Protein AF-A0A9W8XSH3-F1 (afdb_monomer)

Structure (mmCIF, N/CA/C/O backbone):
data_AF-A0A9W8XSH3-F1
#
_entry.id   AF-A0A9W8XSH3-F1
#
loop_
_atom_site.group_PDB
_atom_site.id
_atom_site.type_symbol
_atom_site.label_atom_id
_atom_site.label_alt_id
_atom_site.label_comp_id
_atom_site.label_asym_id
_atom_site.label_entity_id
_atom_site.label_seq_id
_atom_site.pdbx_PDB_ins_code
_atom_site.Cartn_x
_atom_site.Cartn_y
_atom_site.Cartn_z
_atom_site.occupancy
_atom_site.B_iso_or_equiv
_atom_site.auth_seq_id
_atom_site.auth_comp_id
_atom_site.auth_asym_id
_atom_site.auth_atom_id
_atom_site.pdbx_PDB_model_num
ATOM 1 N N . MET A 1 1 ? -17.140 -21.577 41.587 1.00 34.44 1 MET A N 1
ATOM 2 C CA . MET A 1 1 ? -16.778 -22.378 40.404 1.00 34.44 1 MET A CA 1
ATOM 3 C C . MET A 1 1 ? -17.211 -21.553 39.200 1.00 34.44 1 MET A C 1
ATOM 5 O O . MET A 1 1 ? -18.403 -21.419 38.978 1.00 34.44 1 MET A O 1
ATOM 9 N N . THR A 1 2 ? -16.228 -20.849 38.628 1.00 36.53 2 THR A N 1
ATOM 10 C CA . THR A 1 2 ? -16.178 -20.145 37.326 1.00 36.53 2 THR A CA 1
ATOM 11 C C . THR A 1 2 ? -17.419 -19.393 36.828 1.00 36.53 2 THR A C 1
ATOM 13 O O . THR A 1 2 ? -18.213 -19.912 36.050 1.00 36.53 2 THR A O 1
ATOM 16 N N . ASP A 1 3 ? -17.513 -18.141 37.284 1.00 41.53 3 ASP A N 1
ATOM 17 C CA . ASP A 1 3 ? -17.580 -16.911 36.474 1.00 41.53 3 ASP A CA 1
ATOM 18 C C . ASP A 1 3 ? -17.647 -17.122 34.946 1.00 41.53 3 ASP A C 1
ATOM 20 O O . ASP A 1 3 ? -16.637 -17.428 34.310 1.00 41.53 3 ASP A O 1
ATOM 24 N N . LEU A 1 4 ? -18.841 -16.994 34.357 1.00 52.19 4 LEU A N 1
ATOM 25 C CA . LEU A 1 4 ? -19.016 -17.054 32.903 1.00 52.19 4 LEU A CA 1
ATOM 26 C C . LEU A 1 4 ? -20.281 -16.325 32.426 1.00 52.19 4 LEU A C 1
ATOM 28 O O . LEU A 1 4 ? -21.153 -16.934 31.820 1.00 52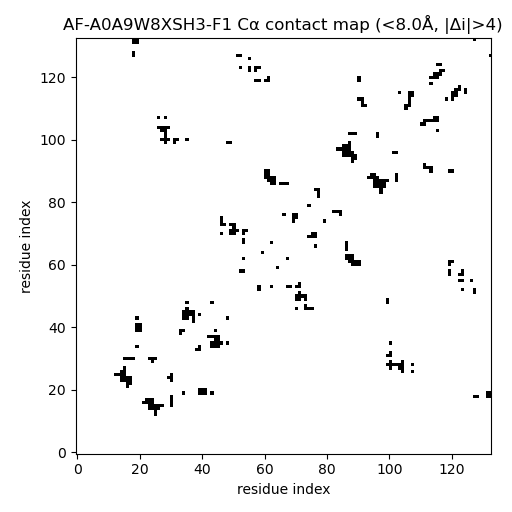.19 4 LEU A O 1
ATOM 32 N N . ALA A 1 5 ? -20.401 -15.028 32.703 1.00 45.62 5 ALA A N 1
ATOM 33 C CA . ALA A 1 5 ? -21.230 -14.118 31.904 1.00 45.62 5 ALA A CA 1
ATOM 34 C C . ALA A 1 5 ? -21.091 -12.694 32.436 1.00 45.62 5 ALA A C 1
ATOM 36 O O . ALA A 1 5 ? -21.883 -12.279 33.268 1.00 45.62 5 ALA A O 1
ATOM 37 N N . GLN A 1 6 ? -20.083 -11.968 31.957 1.00 44.97 6 GLN A N 1
ATOM 38 C CA . GLN A 1 6 ? -20.151 -10.537 31.627 1.00 44.97 6 GLN A CA 1
ATOM 39 C C . GLN A 1 6 ? -18.733 -10.036 31.339 1.00 44.97 6 GLN A C 1
ATOM 41 O O . GLN A 1 6 ? -18.161 -9.244 32.080 1.00 44.97 6 GLN A O 1
ATOM 46 N N . HIS A 1 7 ? -18.173 -10.452 30.201 1.00 43.91 7 HIS A N 1
ATOM 47 C CA . HIS A 1 7 ? -17.185 -9.602 29.542 1.00 43.91 7 HIS A CA 1
ATOM 48 C C . HIS A 1 7 ? -17.944 -8.493 28.810 1.00 43.91 7 HIS A C 1
ATOM 50 O O . HIS A 1 7 ? -18.213 -8.551 27.613 1.00 43.91 7 HIS A O 1
ATOM 56 N N . GLY A 1 8 ? -18.342 -7.486 29.585 1.00 41.12 8 GLY A N 1
ATOM 57 C CA . GLY A 1 8 ? -18.609 -6.162 29.061 1.00 41.12 8 GLY A CA 1
ATOM 58 C C . GLY A 1 8 ? -17.286 -5.556 28.610 1.00 41.12 8 GLY A C 1
ATOM 59 O O . GLY A 1 8 ? -16.582 -4.945 29.404 1.00 41.12 8 GLY A O 1
ATOM 60 N N . LEU A 1 9 ? -16.958 -5.717 27.333 1.00 38.12 9 LEU A N 1
ATOM 61 C CA . LEU A 1 9 ? -16.022 -4.839 26.644 1.00 38.12 9 LEU A CA 1
ATOM 62 C C . LEU A 1 9 ? -16.812 -4.151 25.539 1.00 38.12 9 LEU A C 1
ATOM 64 O O . LEU A 1 9 ? -16.939 -4.631 24.421 1.00 38.12 9 LEU A O 1
ATOM 68 N N . THR A 1 10 ? -17.435 -3.045 25.941 1.00 37.19 10 THR A N 1
ATOM 69 C CA . THR A 1 10 ? -17.713 -1.863 25.122 1.00 37.19 10 THR A CA 1
ATOM 70 C C . THR A 1 10 ? -17.158 -1.944 23.697 1.00 37.19 10 THR A C 1
ATOM 72 O O . THR A 1 10 ? -15.950 -1.829 23.505 1.00 37.19 10 THR A O 1
ATOM 75 N N . HIS A 1 11 ? -18.049 -2.011 22.703 1.00 41.31 11 HIS A N 1
ATOM 76 C CA . HIS A 1 11 ? -17.795 -1.595 21.319 1.00 41.31 11 HIS A CA 1
ATOM 77 C C . HIS A 1 11 ? -17.457 -0.087 21.261 1.00 41.31 11 HIS A C 1
ATOM 79 O O . HIS A 1 11 ? -18.174 0.713 20.664 1.00 41.31 11 HIS A O 1
ATOM 85 N N . ARG A 1 12 ? -16.358 0.342 21.888 1.00 44.38 12 ARG A N 1
ATOM 86 C CA . ARG A 1 12 ? -15.630 1.526 21.434 1.00 44.38 12 ARG A CA 1
ATOM 87 C C . ARG A 1 12 ? -14.753 1.013 20.306 1.00 44.38 12 ARG A C 1
ATOM 89 O O . ARG A 1 12 ? -13.663 0.525 20.574 1.00 44.38 12 ARG A O 1
ATOM 96 N N . ALA A 1 13 ? -15.278 0.998 19.080 1.00 51.78 13 ALA A N 1
ATOM 97 C CA . ALA A 1 13 ? -14.457 0.683 17.916 1.00 51.78 13 ALA A CA 1
ATOM 98 C C . ALA A 1 13 ? -13.218 1.582 17.992 1.00 51.78 13 ALA A C 1
ATOM 100 O O . ALA A 1 13 ? -13.378 2.802 17.999 1.00 51.78 13 ALA A O 1
ATOM 101 N N . ALA A 1 14 ? -12.035 0.987 18.169 1.00 57.31 14 ALA A N 1
ATOM 102 C CA . ALA A 1 14 ? -10.787 1.732 18.164 1.00 57.31 14 ALA A CA 1
ATOM 103 C C . ALA A 1 14 ? -10.738 2.470 16.827 1.00 57.31 14 ALA A C 1
ATOM 105 O O . ALA A 1 14 ? -10.767 1.842 15.768 1.00 57.31 14 ALA A O 1
ATOM 106 N N . GLU A 1 15 ? -10.814 3.793 16.877 1.00 81.50 15 GLU A N 1
ATOM 107 C CA . GLU A 1 15 ? -10.720 4.593 15.670 1.00 81.50 15 GLU A CA 1
ATOM 108 C C . GLU A 1 15 ? -9.248 4.634 15.266 1.00 81.50 15 GLU A C 1
ATOM 110 O O . GLU A 1 15 ? -8.370 4.820 16.107 1.00 81.50 15 GLU A O 1
ATOM 115 N N . ILE A 1 16 ? -8.979 4.361 13.992 1.00 90.00 16 ILE A N 1
ATOM 116 C CA . ILE A 1 16 ? -7.629 4.411 13.439 1.00 90.00 16 ILE A CA 1
ATOM 117 C C . ILE A 1 16 ? -7.358 5.870 13.098 1.00 90.00 16 ILE A C 1
ATOM 119 O O . ILE A 1 16 ? -7.986 6.411 12.184 1.00 90.00 16 ILE A O 1
ATOM 123 N N . GLU A 1 17 ? -6.457 6.503 13.841 1.00 93.75 17 GLU A N 1
ATOM 124 C CA . GLU A 1 17 ? -5.998 7.856 13.538 1.00 93.75 17 GLU A CA 1
ATOM 125 C C . GLU A 1 17 ? -5.176 7.858 12.240 1.00 93.75 17 GLU A C 1
ATOM 127 O O . GLU A 1 17 ? -4.496 6.884 11.898 1.00 93.75 17 GLU A O 1
ATOM 132 N N . CYS A 1 18 ? -5.293 8.936 11.472 1.00 95.81 18 CYS A N 1
ATOM 133 C CA . CYS A 1 18 ? -4.519 9.137 10.263 1.00 95.81 18 CYS A CA 1
ATOM 134 C C . CYS A 1 18 ? -3.029 9.214 10.581 1.00 95.81 18 CYS A C 1
ATOM 136 O O . CYS A 1 18 ? -2.620 9.829 11.556 1.00 95.81 18 CYS A O 1
ATOM 138 N N . LEU A 1 19 ? -2.210 8.676 9.684 1.00 94.50 19 LEU A N 1
ATOM 139 C CA . LEU A 1 19 ? -0.761 8.768 9.804 1.00 94.50 19 LEU A CA 1
ATOM 140 C C . LEU A 1 19 ? -0.220 10.196 9.636 1.00 94.50 19 LEU A C 1
ATOM 142 O O . LEU A 1 19 ? 0.881 10.471 10.079 1.00 94.50 19 LEU A O 1
ATOM 146 N N . GLY A 1 20 ? -0.954 11.091 8.971 1.00 92.31 20 GLY A N 1
ATOM 147 C CA . GLY A 1 20 ? -0.499 12.460 8.702 1.00 92.31 20 GLY A CA 1
ATOM 148 C C . GLY A 1 20 ? -1.295 13.559 9.409 1.00 92.31 20 GLY A C 1
ATOM 149 O O . GLY A 1 20 ? -0.872 14.710 9.429 1.00 92.31 20 GLY A O 1
ATOM 150 N N . CYS A 1 21 ? -2.464 13.246 9.966 1.00 94.00 21 CYS A N 1
ATOM 151 C CA . CYS A 1 21 ? -3.356 14.242 10.563 1.00 94.00 21 CYS A CA 1
ATOM 152 C C . CYS A 1 21 ? -4.164 13.650 11.723 1.00 94.00 21 CYS A C 1
ATOM 154 O O . CYS A 1 21 ? -4.060 12.472 12.029 1.00 94.00 21 CYS A O 1
ATOM 156 N N . TYR A 1 22 ? -5.042 14.439 12.341 1.00 92.00 22 TYR A N 1
ATOM 157 C CA . TYR A 1 22 ? -5.825 13.995 13.506 1.00 92.00 22 TYR A CA 1
ATOM 158 C C . TYR A 1 22 ? -7.193 13.381 13.150 1.00 92.00 22 TYR A C 1
ATOM 160 O O . TYR A 1 22 ? -8.092 13.286 13.991 1.00 92.00 22 TYR A O 1
ATOM 168 N N . ARG A 1 23 ? -7.420 13.019 11.878 1.00 91.88 23 ARG A N 1
ATOM 169 C CA . ARG A 1 23 ? -8.688 12.405 11.444 1.00 91.88 23 ARG A CA 1
ATOM 170 C C . ARG A 1 23 ? -8.734 10.930 11.815 1.00 91.88 23 ARG A C 1
ATOM 172 O O . ARG A 1 23 ? -7.744 10.225 11.707 1.00 91.88 23 ARG A O 1
ATOM 179 N N . ASN A 1 24 ? -9.927 10.466 12.164 1.00 93.94 24 ASN A N 1
ATOM 180 C CA . ASN A 1 24 ? -10.183 9.113 12.636 1.00 93.94 24 ASN A CA 1
ATOM 181 C C . ASN A 1 24 ? -10.979 8.301 11.604 1.00 93.94 24 ASN A C 1
ATOM 183 O O . ASN A 1 24 ? -11.926 8.806 10.995 1.00 93.94 24 ASN A O 1
ATOM 187 N N . PHE A 1 25 ? -10.611 7.033 11.424 1.00 92.69 25 PHE A N 1
ATOM 188 C CA . PHE A 1 25 ? -11.175 6.126 10.423 1.00 92.69 25 PHE A CA 1
ATOM 189 C C . PHE A 1 25 ? -11.640 4.809 11.049 1.00 92.69 25 PHE A C 1
ATOM 191 O O . PHE A 1 25 ? -11.178 4.395 12.111 1.00 92.69 25 PHE A O 1
ATOM 198 N N . LYS A 1 26 ? -12.578 4.130 10.376 1.00 91.62 26 LYS A N 1
ATOM 199 C CA . LYS A 1 26 ? -13.109 2.830 10.828 1.00 91.62 26 LYS A CA 1
ATOM 200 C C . LYS A 1 26 ? -12.255 1.635 10.408 1.00 91.62 26 LYS A C 1
ATOM 202 O O . LYS A 1 26 ? -12.347 0.594 11.044 1.00 91.62 26 LYS A O 1
ATOM 207 N N . THR A 1 27 ? -11.464 1.774 9.346 1.00 92.50 27 THR A N 1
ATOM 208 C CA . THR A 1 27 ? -10.585 0.721 8.820 1.00 92.50 27 THR A CA 1
ATOM 209 C C . THR A 1 27 ? -9.250 1.313 8.393 1.00 92.50 27 THR A C 1
ATOM 211 O O . THR A 1 27 ? -9.177 2.493 8.029 1.00 92.50 27 THR A O 1
ATOM 214 N N . TYR A 1 28 ? -8.197 0.492 8.407 1.00 94.25 28 TYR A N 1
ATOM 215 C CA . TYR A 1 28 ? -6.860 0.937 8.016 1.00 94.25 28 TYR A CA 1
ATOM 216 C C . TYR A 1 28 ? -6.827 1.255 6.520 1.00 94.25 28 TYR A C 1
ATOM 218 O O . TYR A 1 28 ? -6.350 2.312 6.115 1.00 94.25 28 TYR A O 1
ATOM 226 N N . GLY A 1 29 ? -7.462 0.414 5.696 1.00 95.31 29 GLY A N 1
ATOM 227 C CA . GLY A 1 29 ? -7.626 0.688 4.268 1.00 95.31 29 GLY A CA 1
ATOM 228 C C . GLY A 1 29 ? -8.373 1.997 3.972 1.00 95.31 29 GLY A C 1
ATOM 229 O O . GLY A 1 29 ? -8.036 2.677 3.005 1.00 95.31 29 GLY A O 1
ATOM 230 N N . GLY A 1 30 ? -9.341 2.389 4.809 1.00 95.69 30 GLY A N 1
ATOM 231 C CA . GLY A 1 30 ? -10.044 3.670 4.689 1.00 95.69 30 GLY A CA 1
ATOM 232 C C . GLY A 1 30 ? -9.153 4.878 4.989 1.00 95.69 30 GLY A C 1
ATOM 233 O O . GLY A 1 30 ? -9.218 5.878 4.275 1.00 95.69 30 GLY A O 1
ATOM 234 N N . MET A 1 31 ? -8.282 4.764 5.994 1.00 96.31 31 MET A N 1
ATOM 235 C CA . MET A 1 31 ? -7.257 5.770 6.290 1.00 96.31 31 MET A CA 1
ATOM 236 C C . MET A 1 31 ? -6.254 5.900 5.132 1.00 96.31 31 MET A C 1
ATOM 238 O O . MET A 1 31 ? -5.955 7.008 4.695 1.00 96.31 31 MET A O 1
ATOM 242 N N . ILE A 1 32 ? -5.814 4.781 4.551 1.00 97.62 32 ILE A N 1
ATOM 243 C CA . ILE A 1 32 ? -4.895 4.805 3.406 1.00 97.62 32 ILE A CA 1
ATOM 244 C C . ILE A 1 32 ? -5.545 5.437 2.164 1.00 97.62 32 ILE A C 1
ATOM 246 O O . ILE A 1 32 ? -4.872 6.190 1.469 1.00 97.62 32 ILE A O 1
ATOM 250 N N . ILE A 1 33 ? -6.848 5.230 1.903 1.00 97.62 33 ILE A N 1
ATOM 251 C CA . ILE A 1 33 ? -7.555 5.941 0.811 1.00 97.62 33 ILE A CA 1
ATOM 252 C C . ILE A 1 33 ? -7.441 7.460 0.979 1.00 97.62 33 ILE A C 1
ATOM 254 O O . ILE A 1 33 ? -7.250 8.170 -0.007 1.00 97.62 33 ILE A O 1
ATOM 258 N N . HIS A 1 34 ? -7.593 7.956 2.209 1.00 96.81 34 HIS A N 1
ATOM 259 C CA . HIS A 1 34 ? -7.533 9.387 2.496 1.00 96.81 34 HIS A CA 1
ATOM 260 C C . HIS A 1 34 ? -6.166 9.996 2.157 1.00 96.81 34 HIS A C 1
ATOM 262 O O . HIS A 1 34 ? -6.115 11.095 1.598 1.00 96.81 34 HIS A O 1
ATOM 268 N N . LEU A 1 35 ? -5.087 9.271 2.455 1.00 97.44 35 LEU A N 1
ATOM 269 C CA . LEU A 1 35 ? -3.728 9.647 2.072 1.00 97.44 35 LEU A CA 1
ATOM 270 C C . LEU A 1 35 ? -3.539 9.535 0.550 1.00 97.44 35 LEU A C 1
ATOM 272 O O . LEU A 1 35 ? -3.199 10.510 -0.106 1.00 97.44 35 LEU A O 1
ATOM 276 N N . GLU A 1 36 ? -3.879 8.393 -0.057 1.00 97.25 36 GLU A N 1
ATOM 277 C CA . GLU A 1 36 ? -3.717 8.164 -1.503 1.00 97.25 36 GLU A CA 1
ATOM 278 C C . GLU A 1 36 ? -4.475 9.170 -2.384 1.00 97.25 36 GLU A C 1
ATOM 280 O O . GLU A 1 36 ? -4.101 9.381 -3.540 1.00 97.25 36 GLU A O 1
ATOM 285 N N . SER A 1 37 ? -5.564 9.766 -1.887 1.00 95.25 37 SER A N 1
ATOM 286 C CA . SER A 1 37 ? -6.313 10.780 -2.632 1.00 95.25 37 SER A CA 1
ATOM 287 C C . SER A 1 37 ? -5.669 12.169 -2.610 1.00 95.25 37 SER A C 1
ATOM 289 O O . SER A 1 37 ? -6.194 13.059 -3.275 1.00 95.25 37 SER A O 1
ATOM 291 N N . GLY A 1 38 ? -4.608 12.384 -1.821 1.00 92.38 38 GLY A N 1
ATOM 292 C CA . GLY A 1 38 ? -4.013 13.706 -1.593 1.00 92.38 38 GLY A CA 1
ATOM 293 C C . GLY A 1 38 ? -4.957 14.666 -0.861 1.00 92.38 38 GLY A C 1
ATOM 294 O O . GLY A 1 38 ? -4.866 15.877 -1.017 1.00 92.38 38 GLY A O 1
ATOM 295 N N . ALA A 1 39 ? -5.928 14.131 -0.109 1.00 90.19 39 ALA A N 1
ATOM 296 C CA . ALA A 1 39 ? -6.901 14.939 0.635 1.00 90.19 39 ALA A CA 1
ATOM 297 C C . ALA A 1 39 ? -6.440 15.233 2.071 1.00 90.19 39 ALA A C 1
ATOM 29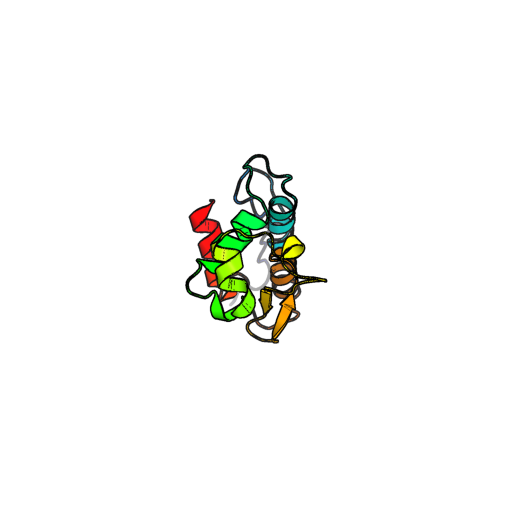9 O O . ALA A 1 39 ? -7.165 15.883 2.831 1.00 90.19 39 ALA A O 1
ATOM 300 N N . CYS A 1 40 ? -5.292 14.683 2.467 1.00 94.81 40 CYS A N 1
ATOM 301 C CA . CYS A 1 40 ? -4.685 14.924 3.762 1.00 94.81 40 CYS A CA 1
ATOM 302 C C . CYS A 1 40 ? -3.986 16.282 3.778 1.00 94.81 40 CYS A C 1
ATOM 304 O O . CYS A 1 40 ? -3.366 16.679 2.801 1.00 94.81 40 CYS A O 1
ATOM 306 N N . GLU A 1 41 ? -4.067 16.977 4.908 1.00 94.25 41 GLU A N 1
ATOM 307 C CA . GLU A 1 41 ? -3.363 18.247 5.124 1.00 94.25 41 GLU A CA 1
ATOM 308 C C . GLU A 1 41 ? -1.857 18.072 5.364 1.00 94.25 41 GLU A C 1
ATOM 310 O O . GLU A 1 41 ? -1.130 19.054 5.440 1.00 94.25 41 GLU A O 1
ATOM 315 N N . SER A 1 42 ? -1.393 16.827 5.490 1.00 92.50 42 SER A N 1
ATOM 316 C CA . SER A 1 42 ? 0.013 16.481 5.692 1.00 92.50 42 SER A CA 1
ATOM 317 C C . SER A 1 42 ? 0.818 16.383 4.398 1.00 92.50 42 SER A C 1
ATOM 319 O O . SER A 1 42 ? 1.967 15.955 4.448 1.00 92.50 42 SER A O 1
ATOM 321 N N . ASP A 1 43 ? 0.186 16.660 3.254 1.00 93.50 43 ASP A N 1
ATOM 322 C CA . ASP A 1 43 ? 0.729 16.505 1.899 1.00 93.50 43 ASP A CA 1
ATOM 323 C C . ASP A 1 43 ? 1.168 15.076 1.519 1.00 93.50 43 ASP A C 1
ATOM 325 O O . ASP A 1 43 ? 1.679 14.873 0.424 1.00 93.50 43 ASP A O 1
ATOM 329 N N . ILE A 1 44 ? 0.915 14.076 2.375 1.00 95.88 44 ILE A N 1
ATOM 330 C CA . ILE A 1 44 ? 1.188 12.667 2.062 1.00 95.88 44 ILE A CA 1
ATOM 331 C C . ILE A 1 44 ? 0.226 12.220 0.965 1.00 95.88 44 ILE A C 1
ATOM 333 O O . ILE A 1 44 ? -0.997 12.282 1.146 1.00 95.88 44 ILE A O 1
ATOM 337 N N . ASP A 1 45 ? 0.781 11.701 -0.126 1.00 96.06 45 ASP A N 1
ATOM 338 C CA . ASP A 1 45 ? 0.015 11.171 -1.246 1.00 96.06 45 ASP A CA 1
ATOM 339 C C . ASP A 1 45 ? 0.344 9.700 -1.576 1.00 96.06 45 ASP A C 1
ATOM 341 O O . ASP A 1 45 ? 1.003 8.970 -0.829 1.00 96.06 45 ASP A O 1
ATOM 345 N N . TYR A 1 46 ? -0.182 9.210 -2.701 1.00 96.69 46 TYR A N 1
ATOM 346 C CA . TYR A 1 46 ? 0.050 7.834 -3.135 1.00 96.69 46 TYR A CA 1
ATOM 347 C C . TYR A 1 46 ? 1.495 7.572 -3.594 1.00 96.69 46 TYR A C 1
ATOM 349 O O . TYR A 1 46 ? 1.928 6.425 -3.532 1.00 96.69 46 TYR A O 1
ATOM 357 N N . LEU A 1 47 ? 2.244 8.577 -4.060 1.00 97.56 47 LEU A N 1
ATOM 358 C CA . LEU A 1 47 ? 3.653 8.417 -4.427 1.00 97.56 47 LEU A CA 1
ATOM 359 C C . LEU A 1 47 ? 4.503 8.218 -3.171 1.00 97.56 47 LEU A C 1
ATOM 361 O O . LEU A 1 47 ? 5.329 7.304 -3.144 1.00 97.56 47 LEU A O 1
ATOM 365 N N . ASP A 1 48 ? 4.237 8.990 -2.114 1.00 97.56 48 ASP A N 1
ATOM 366 C CA . ASP A 1 48 ? 4.916 8.838 -0.822 1.00 97.56 48 ASP A CA 1
ATOM 367 C C . ASP A 1 48 ? 4.682 7.450 -0.216 1.00 97.56 48 ASP A C 1
ATOM 369 O O . ASP A 1 48 ? 5.615 6.788 0.255 1.00 97.56 48 ASP A O 1
ATOM 373 N N . LEU A 1 49 ? 3.433 6.979 -0.261 1.00 97.81 49 LEU A N 1
ATOM 374 C CA . LEU A 1 49 ? 3.064 5.654 0.232 1.00 97.81 49 LEU A CA 1
ATOM 375 C C . LEU A 1 49 ? 3.662 4.529 -0.616 1.00 97.81 49 LEU A C 1
ATOM 377 O O . LEU A 1 49 ? 4.135 3.536 -0.060 1.00 97.81 49 LEU A O 1
ATOM 381 N N . ASN A 1 50 ? 3.675 4.678 -1.944 1.00 97.88 50 ASN A N 1
ATOM 382 C CA . ASN A 1 50 ? 4.295 3.714 -2.849 1.00 97.88 50 ASN A CA 1
ATOM 383 C C . ASN A 1 50 ? 5.795 3.580 -2.564 1.00 97.88 50 ASN A C 1
ATOM 385 O O . ASN A 1 50 ? 6.288 2.465 -2.382 1.00 97.88 50 ASN A O 1
ATOM 389 N N . SER A 1 51 ? 6.500 4.708 -2.476 1.00 98.19 51 SER A N 1
ATOM 390 C CA . SER A 1 51 ? 7.934 4.736 -2.186 1.00 98.19 51 SER A CA 1
ATOM 391 C C . SER A 1 51 ? 8.233 4.127 -0.815 1.00 98.19 51 SER A C 1
ATOM 393 O O . SER A 1 51 ? 9.028 3.193 -0.705 1.00 98.19 51 SER A O 1
ATOM 395 N N . SER A 1 52 ? 7.477 4.519 0.215 1.00 98.00 52 SER A N 1
ATOM 396 C CA . SER A 1 52 ? 7.608 3.960 1.567 1.00 98.00 52 SER A CA 1
ATOM 397 C C . SER A 1 52 ? 7.349 2.451 1.613 1.00 98.00 52 SER A C 1
ATOM 399 O O . SER A 1 52 ? 8.077 1.705 2.268 1.00 98.00 52 SER A O 1
ATOM 401 N N . ALA A 1 53 ? 6.340 1.956 0.894 1.00 97.88 53 ALA A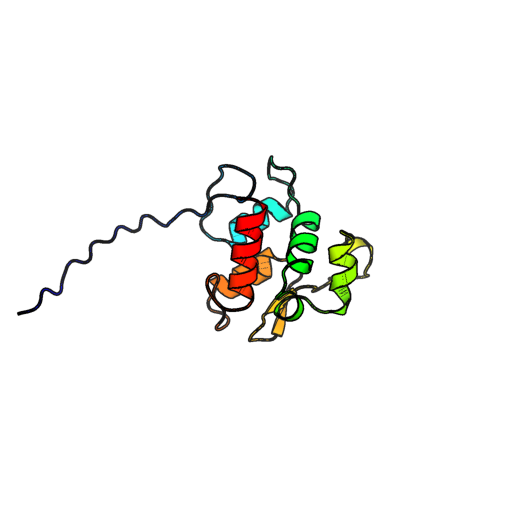 N 1
ATOM 402 C CA . ALA A 1 53 ? 6.078 0.523 0.810 1.00 97.88 53 ALA A CA 1
ATOM 403 C C . ALA A 1 53 ? 7.241 -0.235 0.138 1.00 97.88 53 ALA A C 1
ATOM 405 O O . ALA A 1 53 ? 7.567 -1.345 0.561 1.00 97.88 53 ALA A O 1
ATOM 406 N N . ALA A 1 54 ? 7.890 0.363 -0.865 1.00 98.06 54 ALA A N 1
ATOM 407 C CA . ALA A 1 54 ? 9.040 -0.219 -1.556 1.00 98.06 54 ALA A CA 1
ATOM 408 C C . ALA A 1 54 ? 10.354 -0.150 -0.742 1.00 98.06 54 ALA A C 1
ATOM 410 O O . ALA A 1 54 ? 11.247 -0.982 -0.941 1.00 98.06 54 ALA A O 1
ATOM 411 N N . GLU A 1 55 ? 10.464 0.795 0.201 1.00 98.12 55 GLU A N 1
ATOM 412 C CA . GLU A 1 55 ? 11.550 0.872 1.192 1.00 98.12 55 GLU A CA 1
ATOM 413 C C . GLU A 1 55 ? 11.444 -0.208 2.283 1.00 98.12 55 GLU A C 1
ATOM 415 O O . GLU A 1 55 ? 12.459 -0.647 2.830 1.00 98.12 55 GLU A O 1
ATOM 420 N N . CYS A 1 56 ? 10.227 -0.653 2.613 1.00 97.69 56 CYS A N 1
ATOM 421 C CA . CYS A 1 56 ? 9.996 -1.647 3.659 1.00 97.69 56 CYS A CA 1
ATOM 422 C C . CYS A 1 56 ? 10.768 -2.946 3.374 1.00 97.69 56 CYS A C 1
ATOM 424 O O . CYS A 1 56 ? 10.664 -3.517 2.293 1.00 97.69 56 CYS A O 1
ATOM 426 N N . TYR A 1 57 ? 11.487 -3.494 4.358 1.00 95.56 57 TYR A N 1
ATOM 427 C CA . TYR A 1 57 ? 12.334 -4.682 4.155 1.00 95.56 57 TYR A CA 1
ATOM 428 C C . TYR A 1 57 ? 11.583 -5.920 3.629 1.00 95.56 57 TYR A C 1
ATOM 430 O O . TYR A 1 57 ? 12.188 -6.783 2.998 1.00 95.56 57 TYR A O 1
ATOM 438 N N . SER A 1 58 ? 10.276 -6.021 3.898 1.00 96.00 58 SER A N 1
ATOM 439 C CA . SER A 1 58 ? 9.421 -7.125 3.442 1.00 96.00 58 SER A CA 1
ATOM 440 C C . SER A 1 58 ? 8.781 -6.877 2.068 1.00 96.00 58 SER A C 1
ATOM 442 O O . SER A 1 58 ? 7.945 -7.681 1.658 1.00 96.00 58 SER A O 1
ATOM 444 N N . TRP A 1 59 ? 9.166 -5.813 1.344 1.00 97.62 59 TRP A N 1
ATOM 445 C CA . TRP A 1 59 ? 8.541 -5.382 0.084 1.00 97.62 59 TRP A CA 1
ATOM 446 C C . TRP A 1 59 ? 8.316 -6.526 -0.911 1.00 97.62 59 TRP A C 1
ATOM 448 O O . TRP A 1 59 ? 7.247 -6.610 -1.501 1.00 97.62 59 TRP A O 1
ATOM 458 N N . ALA A 1 60 ? 9.265 -7.457 -1.059 1.00 97.12 60 ALA A N 1
ATOM 459 C CA . ALA A 1 60 ? 9.201 -8.522 -2.069 1.00 97.12 60 ALA A CA 1
ATOM 460 C C . ALA A 1 60 ? 8.008 -9.481 -1.891 1.00 97.12 60 ALA A C 1
ATOM 462 O O . ALA A 1 60 ? 7.624 -10.194 -2.822 1.00 97.12 60 ALA A O 1
ATOM 463 N N . GLN A 1 61 ? 7.422 -9.499 -0.692 1.00 97.00 61 GLN A N 1
ATOM 464 C CA . GLN A 1 61 ? 6.248 -10.302 -0.365 1.00 97.00 61 GLN A CA 1
ATOM 465 C C . GLN A 1 61 ? 4.952 -9.655 -0.864 1.00 97.00 61 GLN A C 1
ATOM 467 O O . GLN A 1 61 ? 4.024 -10.372 -1.218 1.00 97.00 61 GLN A O 1
ATOM 472 N N . PHE A 1 62 ? 4.887 -8.321 -0.923 1.00 96.75 62 PHE A N 1
ATOM 473 C CA . PHE A 1 62 ? 3.656 -7.585 -1.230 1.00 96.75 62 PHE A CA 1
ATOM 474 C C . PHE A 1 62 ? 3.775 -6.586 -2.392 1.00 96.75 62 PHE A C 1
ATOM 476 O O . PHE A 1 62 ? 2.784 -5.953 -2.744 1.00 96.75 62 PHE A O 1
ATOM 483 N N . ILE A 1 63 ? 4.950 -6.456 -3.014 1.00 98.12 63 ILE A N 1
ATOM 484 C CA . ILE A 1 63 ? 5.205 -5.681 -4.235 1.00 98.12 63 ILE A CA 1
ATOM 485 C C . ILE A 1 63 ? 5.780 -6.611 -5.310 1.00 98.12 63 ILE A C 1
ATOM 487 O O . ILE A 1 63 ? 6.665 -7.429 -5.042 1.00 98.12 63 ILE A O 1
ATOM 491 N N . HIS A 1 64 ? 5.285 -6.488 -6.540 1.00 97.00 64 HIS A N 1
ATOM 492 C CA . HIS A 1 64 ? 5.889 -7.119 -7.711 1.00 97.00 64 HIS A CA 1
ATOM 493 C C . HIS A 1 64 ? 7.223 -6.442 -8.051 1.00 97.00 64 HIS A C 1
ATOM 495 O O . HIS A 1 64 ? 7.308 -5.217 -8.142 1.00 97.00 64 HIS A O 1
ATOM 501 N N . THR A 1 65 ? 8.262 -7.252 -8.265 1.00 96.12 65 THR A N 1
ATOM 502 C CA . THR A 1 65 ? 9.645 -6.801 -8.508 1.00 96.12 65 THR A CA 1
ATOM 503 C C . THR A 1 65 ? 9.760 -5.788 -9.637 1.00 96.12 65 THR A C 1
ATOM 505 O O . THR A 1 65 ? 10.549 -4.856 -9.526 1.00 96.12 65 THR A O 1
ATOM 508 N N . ASP A 1 66 ? 8.929 -5.935 -10.667 1.00 95.75 66 ASP A N 1
ATOM 509 C CA . ASP A 1 66 ? 8.954 -5.122 -11.884 1.00 95.75 66 ASP A CA 1
ATOM 510 C C . ASP A 1 66 ? 8.635 -3.644 -11.626 1.00 95.75 66 ASP A C 1
ATOM 512 O O . ASP A 1 66 ? 9.034 -2.792 -12.409 1.00 95.75 66 ASP A O 1
ATOM 516 N N . TYR A 1 67 ? 7.952 -3.327 -10.520 1.00 97.12 67 TYR A N 1
ATOM 517 C CA . TYR A 1 67 ? 7.553 -1.955 -10.187 1.00 97.12 67 TYR A CA 1
ATOM 518 C C . TYR A 1 67 ? 8.336 -1.356 -9.021 1.00 97.12 67 TYR A C 1
ATOM 520 O O . TYR A 1 67 ? 8.210 -0.165 -8.748 1.00 97.12 67 TYR A O 1
ATOM 528 N N . ARG A 1 68 ? 9.129 -2.158 -8.300 1.00 97.50 68 ARG A N 1
ATOM 529 C CA . ARG A 1 68 ? 9.757 -1.727 -7.044 1.00 97.50 68 ARG A CA 1
ATOM 530 C C . ARG A 1 68 ? 10.701 -0.543 -7.247 1.00 97.50 68 ARG A C 1
ATOM 532 O O . ARG A 1 68 ? 10.634 0.414 -6.482 1.00 97.50 68 ARG A O 1
ATOM 539 N N . ASP A 1 69 ? 11.578 -0.615 -8.243 1.00 98.06 69 ASP A N 1
ATOM 540 C CA . ASP A 1 69 ? 12.589 0.425 -8.457 1.00 98.06 69 ASP A CA 1
ATOM 541 C C . ASP A 1 69 ? 11.945 1.741 -8.923 1.00 98.06 69 ASP A C 1
ATOM 543 O O . ASP A 1 69 ? 12.332 2.810 -8.451 1.00 98.06 69 ASP A O 1
ATOM 547 N N . ASP A 1 70 ? 10.889 1.669 -9.738 1.00 97.88 70 ASP A N 1
ATOM 548 C CA . ASP A 1 70 ? 10.090 2.838 -10.119 1.00 97.88 70 ASP A CA 1
ATOM 549 C C . ASP A 1 70 ? 9.350 3.441 -8.913 1.00 97.88 70 ASP A C 1
ATOM 551 O O . ASP A 1 70 ? 9.299 4.661 -8.763 1.00 97.88 70 ASP A O 1
ATOM 55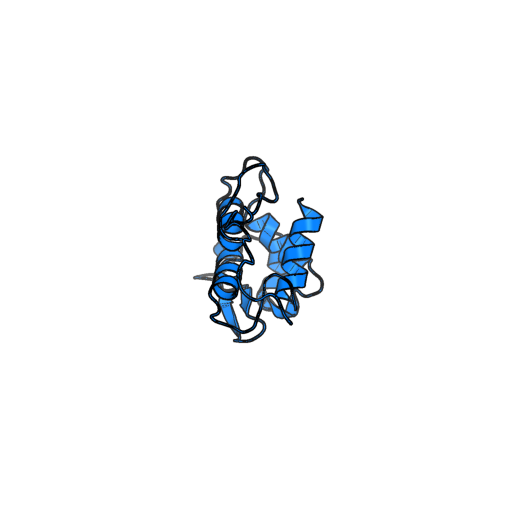5 N N . MET A 1 71 ? 8.808 2.605 -8.019 1.00 97.69 71 MET A N 1
ATOM 556 C CA . MET A 1 71 ? 8.162 3.067 -6.785 1.00 97.69 71 MET A CA 1
ATOM 557 C C . MET A 1 71 ? 9.162 3.726 -5.829 1.00 97.69 71 MET A C 1
ATOM 559 O O . MET A 1 71 ? 8.851 4.776 -5.276 1.00 97.69 71 MET A O 1
ATOM 563 N N . LEU A 1 72 ? 10.364 3.163 -5.666 1.00 97.44 72 LEU A N 1
ATOM 564 C CA . LEU A 1 72 ? 11.441 3.767 -4.868 1.00 97.44 72 LEU A CA 1
ATOM 565 C C . LEU A 1 72 ? 11.906 5.109 -5.431 1.00 97.44 72 LEU A C 1
ATOM 567 O O . LEU A 1 72 ? 12.224 6.020 -4.672 1.00 97.44 72 LEU A O 1
ATOM 571 N N . ALA A 1 73 ? 11.929 5.241 -6.756 1.00 97.44 73 ALA A N 1
ATOM 572 C CA . ALA A 1 73 ? 12.209 6.502 -7.434 1.00 97.44 73 ALA A CA 1
ATOM 573 C C . ALA A 1 73 ? 11.031 7.498 -7.375 1.00 97.44 73 ALA A C 1
ATOM 575 O O . ALA A 1 73 ? 11.110 8.568 -7.981 1.00 97.44 73 ALA A O 1
ATOM 576 N N . SER A 1 74 ? 9.947 7.159 -6.663 1.00 96.88 74 SER A N 1
ATOM 577 C CA . SER A 1 74 ? 8.705 7.933 -6.570 1.00 96.88 74 SER A CA 1
ATOM 578 C C . SER A 1 74 ? 8.102 8.266 -7.937 1.00 96.88 74 SER A C 1
ATOM 580 O O . SER A 1 74 ? 7.491 9.319 -8.134 1.00 96.88 74 SER A O 1
ATOM 582 N N . CYS A 1 75 ? 8.271 7.370 -8.909 1.00 96.94 75 CYS A N 1
ATOM 583 C CA . CYS A 1 75 ? 7.695 7.541 -10.227 1.00 96.94 75 CYS A CA 1
ATOM 584 C C . CYS A 1 75 ? 6.185 7.267 -10.218 1.00 96.94 75 CYS A C 1
ATOM 586 O O . CYS A 1 75 ? 5.693 6.315 -9.605 1.00 96.94 75 CYS A O 1
ATOM 588 N N . ASP A 1 76 ? 5.435 8.057 -10.988 1.00 95.38 76 ASP A N 1
ATOM 589 C CA . ASP A 1 76 ? 4.011 7.809 -11.207 1.00 95.38 76 ASP A CA 1
ATOM 590 C C . ASP A 1 76 ? 3.812 6.667 -12.215 1.00 95.38 76 ASP A C 1
ATOM 592 O O . ASP A 1 76 ? 3.774 6.871 -13.435 1.00 95.38 76 ASP A O 1
ATOM 596 N N . LEU A 1 77 ? 3.652 5.451 -11.688 1.00 94.50 77 LEU A N 1
ATOM 597 C CA . LEU A 1 77 ? 3.440 4.237 -12.479 1.00 94.50 77 LEU A CA 1
ATOM 598 C C . LEU A 1 77 ? 2.265 4.363 -13.463 1.00 94.50 77 LEU A C 1
ATOM 600 O O . LEU A 1 77 ? 2.324 3.804 -14.556 1.00 94.50 77 LEU A O 1
ATOM 604 N N . LYS A 1 78 ? 1.211 5.123 -13.124 1.00 91.62 78 LYS A N 1
ATOM 605 C CA . LYS A 1 78 ? 0.050 5.311 -14.015 1.00 91.62 78 LYS A CA 1
ATOM 606 C C . LYS A 1 78 ? 0.399 6.127 -15.255 1.00 91.62 78 LYS A C 1
ATOM 608 O O . LYS A 1 78 ? -0.303 6.040 -16.258 1.00 91.62 78 LYS A O 1
ATOM 613 N N . ARG A 1 79 ? 1.443 6.955 -15.177 1.00 92.69 79 ARG A N 1
ATOM 614 C CA . ARG A 1 79 ? 1.949 7.750 -16.302 1.00 92.69 79 ARG A CA 1
ATOM 615 C C . ARG A 1 79 ? 3.025 7.016 -17.090 1.00 92.69 79 ARG A C 1
ATOM 617 O O . ARG A 1 79 ? 3.170 7.284 -18.278 1.00 92.69 79 ARG A O 1
ATOM 624 N N . MET A 1 80 ? 3.775 6.128 -16.441 1.00 94.00 80 MET A N 1
ATOM 625 C CA . MET A 1 80 ? 4.843 5.356 -17.080 1.00 94.00 80 MET A CA 1
ATOM 626 C C . MET A 1 80 ? 4.320 4.179 -17.901 1.00 94.00 80 MET A C 1
ATOM 628 O O . MET A 1 80 ? 4.808 3.929 -19.002 1.00 94.00 80 MET A O 1
ATOM 632 N N . TYR A 1 81 ? 3.333 3.459 -17.371 1.00 93.38 81 TYR A N 1
ATOM 633 C CA . TYR A 1 81 ? 2.838 2.222 -17.959 1.00 93.38 81 TYR A CA 1
ATOM 634 C C . TYR A 1 81 ? 1.494 2.440 -18.657 1.00 93.38 81 TYR A C 1
ATOM 636 O O . TYR A 1 81 ? 0.646 3.210 -18.210 1.00 93.38 81 TYR A O 1
ATOM 644 N N . GLN A 1 82 ? 1.284 1.739 -19.772 1.00 90.81 82 GLN A N 1
ATOM 645 C CA . GLN A 1 82 ? 0.006 1.756 -20.480 1.00 90.81 82 GLN A CA 1
ATOM 646 C C . GLN A 1 82 ? -0.970 0.782 -19.812 1.00 90.81 82 GLN A C 1
ATOM 648 O O . GLN A 1 82 ? -0.706 -0.416 -19.743 1.00 90.81 82 GLN A O 1
ATOM 653 N N . GLY A 1 83 ? -2.121 1.290 -19.370 1.00 89.50 83 GLY A N 1
ATOM 654 C CA . GLY A 1 83 ? -3.167 0.491 -18.728 1.00 89.50 83 GLY A CA 1
ATOM 655 C C . GLY A 1 83 ? -3.099 0.501 -17.200 1.00 89.50 83 GLY A C 1
ATOM 656 O O . GLY A 1 83 ? -2.392 1.298 -16.586 1.00 89.50 83 GLY A O 1
ATOM 657 N N . THR A 1 84 ? -3.903 -0.355 -16.566 1.00 90.31 84 THR A N 1
ATOM 658 C CA . THR A 1 84 ? -3.928 -0.476 -15.104 1.00 90.31 84 THR A CA 1
ATOM 659 C C . THR A 1 84 ? -2.739 -1.302 -14.626 1.00 90.31 84 THR A C 1
ATOM 661 O O . THR A 1 84 ? -2.607 -2.466 -14.994 1.00 90.31 84 THR A O 1
ATOM 664 N N . VAL A 1 85 ? -1.903 -0.703 -13.780 1.00 94.94 85 VAL A N 1
ATOM 665 C CA . VAL A 1 85 ? -0.802 -1.387 -13.094 1.00 94.94 85 VAL A CA 1
ATOM 666 C C . VAL A 1 85 ? -1.284 -2.010 -11.789 1.00 94.94 85 VAL A C 1
ATOM 668 O O . VAL A 1 85 ? -2.116 -1.429 -11.093 1.00 94.94 85 VAL A O 1
ATOM 6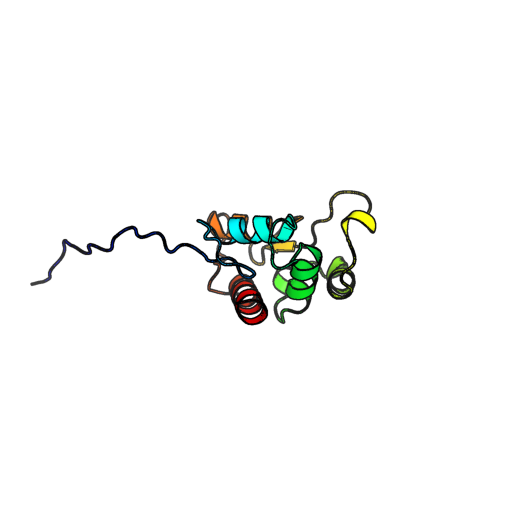71 N N . PHE A 1 86 ? -0.730 -3.169 -11.444 1.00 96.81 86 PHE A N 1
ATOM 672 C CA . PHE A 1 86 ? -1.002 -3.878 -10.192 1.00 96.81 86 PHE A CA 1
ATOM 673 C C . PHE A 1 86 ? 0.318 -4.087 -9.443 1.00 96.81 86 PHE A C 1
ATOM 675 O O . PHE A 1 86 ? 0.847 -5.195 -9.441 1.00 96.81 86 PHE A O 1
ATOM 682 N N . PRO A 1 87 ? 0.916 -3.023 -8.874 1.00 97.50 87 PRO A N 1
ATOM 683 C CA . PRO A 1 87 ? 2.214 -3.133 -8.218 1.00 97.50 87 PRO A CA 1
ATOM 684 C C . PRO A 1 87 ? 2.159 -3.970 -6.942 1.00 97.50 87 PRO A C 1
ATOM 686 O O . PRO A 1 87 ? 3.164 -4.570 -6.569 1.00 97.50 87 PRO A O 1
ATOM 689 N N . TYR A 1 88 ? 0.999 -4.030 -6.290 1.00 98.19 88 TYR A N 1
ATOM 690 C CA . TYR A 1 88 ? 0.816 -4.737 -5.034 1.00 98.19 88 TYR A CA 1
ATOM 691 C C . TYR A 1 88 ? 0.275 -6.141 -5.247 1.00 98.19 88 TYR A C 1
ATOM 693 O O . TYR A 1 88 ? -0.545 -6.360 -6.135 1.00 98.19 88 TYR A O 1
ATOM 701 N N . LYS A 1 89 ? 0.665 -7.062 -4.368 1.00 97.38 89 LYS A N 1
ATOM 702 C CA . LYS A 1 89 ? 0.141 -8.427 -4.310 1.00 97.38 89 LYS A CA 1
ATOM 703 C C . LYS A 1 89 ? -0.117 -8.868 -2.875 1.00 97.38 89 LYS A C 1
ATOM 705 O O . LYS A 1 89 ? 0.554 -8.407 -1.953 1.00 97.38 89 LYS A O 1
ATOM 710 N N . CYS A 1 90 ? -1.081 -9.760 -2.682 1.00 96.75 90 CYS A N 1
ATOM 711 C CA . CYS A 1 90 ? -1.260 -10.428 -1.396 1.00 96.75 90 CYS A CA 1
ATOM 712 C C . CYS A 1 90 ? -0.187 -11.520 -1.214 1.00 96.75 90 CYS A C 1
ATOM 714 O O . CYS A 1 90 ? -0.074 -12.373 -2.094 1.00 96.75 90 CYS A O 1
ATOM 716 N N . PRO A 1 91 ? 0.551 -11.551 -0.087 1.00 94.12 91 PRO A N 1
ATOM 717 C CA . PRO A 1 91 ? 1.553 -12.587 0.177 1.00 94.12 91 PRO A CA 1
ATOM 718 C C . PRO A 1 91 ? 1.015 -14.027 0.186 1.00 94.12 91 PRO A C 1
ATOM 720 O O . PRO A 1 91 ? 1.769 -14.943 -0.130 1.00 94.12 91 PRO A O 1
ATOM 723 N N . ASP A 1 92 ? -0.263 -14.231 0.530 1.00 91.31 92 ASP A N 1
ATOM 724 C CA . ASP A 1 92 ? -0.849 -15.575 0.663 1.00 91.31 92 ASP A CA 1
ATOM 725 C C . ASP A 1 92 ? -1.554 -16.063 -0.602 1.00 91.31 92 ASP A C 1
ATOM 727 O O . ASP A 1 92 ? -1.356 -17.196 -1.035 1.00 91.31 92 ASP A O 1
ATOM 731 N N . CYS A 1 93 ? -2.428 -15.233 -1.178 1.00 91.44 93 CYS A N 1
ATOM 732 C CA . CYS A 1 93 ? -3.308 -15.644 -2.277 1.00 91.44 93 CYS A CA 1
ATOM 733 C C . CYS A 1 93 ? -2.891 -15.084 -3.645 1.00 91.44 93 CYS A C 1
ATOM 735 O O . CYS A 1 93 ? -3.605 -15.300 -4.623 1.00 91.44 93 CYS A O 1
ATOM 737 N N . ASP A 1 94 ? -1.780 -14.339 -3.704 1.00 85.12 94 ASP A N 1
ATOM 738 C CA . ASP A 1 94 ? -1.174 -13.746 -4.911 1.00 85.12 94 ASP A CA 1
ATOM 739 C C . ASP A 1 94 ? -2.115 -12.841 -5.735 1.00 85.12 94 ASP A C 1
ATOM 741 O O . ASP A 1 94 ? -1.861 -12.515 -6.892 1.00 85.12 94 ASP A O 1
ATOM 745 N N . SER A 1 95 ? -3.226 -12.393 -5.138 1.00 94.44 95 SER A N 1
ATOM 746 C CA . SER A 1 95 ? -4.131 -11.429 -5.771 1.00 94.44 95 SER A CA 1
ATOM 747 C C . SER A 1 95 ? -3.426 -10.087 -5.960 1.00 94.44 95 SER A C 1
ATOM 749 O O . SER A 1 95 ? -2.817 -9.581 -5.019 1.00 94.44 95 SER A O 1
ATOM 751 N N . GLY A 1 96 ? -3.527 -9.508 -7.160 1.00 96.50 96 GLY A N 1
ATOM 752 C CA . GLY A 1 96 ? -2.907 -8.230 -7.516 1.00 96.50 96 GLY A CA 1
ATOM 753 C C . GLY A 1 96 ? -3.807 -7.021 -7.244 1.00 96.50 96 GLY A C 1
ATOM 754 O O . GLY A 1 96 ? -5.016 -7.068 -7.479 1.00 96.50 96 GLY A O 1
ATOM 755 N N . PHE A 1 97 ? -3.217 -5.908 -6.804 1.00 97.69 97 PHE A N 1
ATOM 756 C CA . PHE A 1 97 ? -3.936 -4.682 -6.454 1.00 97.69 97 PHE A CA 1
ATOM 757 C C . PHE A 1 97 ? -3.269 -3.426 -7.042 1.00 97.69 97 PHE A C 1
ATOM 759 O O . PHE A 1 97 ? -2.045 -3.287 -6.994 1.00 97.69 97 PHE A O 1
ATOM 766 N N . PRO A 1 98 ? -4.059 -2.467 -7.563 1.00 96.81 98 PRO A N 1
ATOM 767 C CA . PRO A 1 98 ? -3.533 -1.230 -8.143 1.00 96.81 98 PRO A CA 1
ATOM 768 C C . PRO A 1 98 ? -3.177 -0.162 -7.100 1.00 96.81 98 PRO A C 1
ATOM 770 O O . PRO A 1 98 ? -2.617 0.877 -7.444 1.00 96.81 98 PRO A O 1
ATOM 773 N N . LYS A 1 99 ? -3.573 -0.374 -5.841 1.00 97.31 99 LYS A N 1
ATOM 774 C CA . LYS A 1 99 ? -3.460 0.583 -4.740 1.00 97.31 99 LYS A CA 1
ATOM 775 C C . LYS A 1 99 ? -3.127 -0.133 -3.442 1.00 97.31 99 LYS A C 1
ATOM 777 O O . LYS A 1 99 ? -3.578 -1.262 -3.227 1.00 97.31 99 LYS A O 1
ATOM 782 N N . LEU A 1 100 ? -2.431 0.568 -2.558 1.00 97.38 100 LEU A N 1
ATOM 783 C CA . LEU A 1 100 ? -2.093 0.087 -1.229 1.00 97.38 100 LEU A CA 1
ATOM 784 C C . LEU A 1 100 ? -3.353 -0.064 -0.373 1.00 97.38 100 LEU A C 1
ATOM 786 O O . LEU A 1 100 ? -3.526 -1.058 0.332 1.00 97.38 100 LEU A O 1
ATOM 790 N N . SER A 1 101 ? -4.290 0.879 -0.504 1.00 97.50 101 SER A N 1
ATOM 791 C CA . SER A 1 101 ? -5.585 0.795 0.177 1.00 97.50 101 SER A CA 1
ATOM 792 C C . SER A 1 101 ? -6.378 -0.456 -0.195 1.00 97.50 101 SER A C 1
ATOM 794 O O . SER A 1 101 ? -7.028 -1.044 0.669 1.00 97.50 101 SER A O 1
ATOM 796 N N . SER A 1 102 ? -6.331 -0.874 -1.463 1.00 97.25 102 SER A N 1
ATOM 797 C CA . SER A 1 102 ? -7.032 -2.068 -1.942 1.00 97.25 102 SER A CA 1
ATOM 798 C C . SER A 1 102 ? -6.429 -3.350 -1.368 1.00 97.25 102 SER A C 1
ATOM 800 O O . SER A 1 102 ? -7.185 -4.239 -0.985 1.00 97.25 102 SER A O 1
ATOM 802 N N . LEU A 1 103 ? -5.100 -3.418 -1.231 1.00 97.25 103 LEU A N 1
ATOM 803 C CA . LEU A 1 103 ? -4.433 -4.522 -0.538 1.00 97.25 103 LEU A CA 1
ATOM 804 C C . LEU A 1 103 ? -4.864 -4.590 0.937 1.00 97.25 103 LEU A C 1
ATOM 806 O O . LEU A 1 103 ? -5.250 -5.653 1.415 1.00 97.25 103 LEU A O 1
ATOM 810 N N . PHE A 1 104 ? -4.873 -3.464 1.656 1.00 96.31 104 PHE A N 1
ATOM 811 C CA . PHE A 1 104 ? -5.299 -3.461 3.060 1.00 96.31 104 PHE A CA 1
ATOM 812 C C . PHE A 1 104 ? -6.781 -3.802 3.242 1.00 96.31 104 PHE A C 1
ATOM 814 O O . PHE A 1 104 ? -7.121 -4.545 4.153 1.00 96.31 104 PHE A O 1
ATOM 821 N N . GLN A 1 105 ? -7.664 -3.328 2.359 1.00 95.62 105 GLN A N 1
ATOM 822 C CA . GLN A 1 105 ? -9.081 -3.715 2.381 1.00 95.62 105 GLN A CA 1
ATOM 823 C C . GLN A 1 105 ? -9.275 -5.211 2.132 1.00 95.62 105 GLN A C 1
ATOM 825 O O . GLN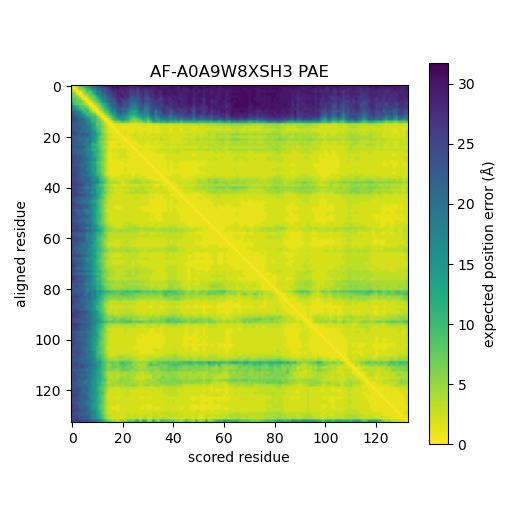 A 1 105 ? -10.127 -5.831 2.765 1.00 95.62 105 GLN A O 1
ATOM 830 N N . HIS A 1 106 ? -8.485 -5.798 1.230 1.00 95.00 106 HIS A N 1
ATOM 831 C CA . HIS A 1 106 ? -8.496 -7.237 0.998 1.00 95.00 106 HIS A CA 1
ATOM 832 C C . HIS A 1 106 ? -8.134 -8.008 2.275 1.00 95.00 106 HIS A C 1
ATOM 834 O O . HIS A 1 106 ? -8.877 -8.910 2.666 1.00 95.00 106 HIS A O 1
ATOM 840 N N . VAL A 1 107 ? -7.062 -7.598 2.957 1.00 92.94 107 VAL A N 1
ATOM 841 C CA . VAL A 1 107 ? -6.624 -8.187 4.233 1.00 92.94 107 VAL A CA 1
ATOM 842 C C . VAL A 1 107 ? -7.686 -8.009 5.330 1.00 92.94 107 VAL A C 1
ATOM 844 O O . VAL A 1 107 ? -8.031 -8.971 6.009 1.00 92.94 107 VAL A O 1
ATOM 847 N N . ASP A 1 108 ? -8.287 -6.821 5.449 1.00 90.06 108 ASP A N 1
ATOM 848 C CA . ASP A 1 108 ? -9.341 -6.534 6.439 1.00 90.06 108 ASP A CA 1
ATOM 849 C C . ASP A 1 108 ? -10.639 -7.331 6.197 1.00 90.06 108 ASP A C 1
ATOM 851 O O . ASP A 1 108 ? -11.407 -7.569 7.127 1.00 90.06 108 ASP A O 1
ATOM 855 N N . SER A 1 109 ? -10.907 -7.755 4.956 1.00 87.75 109 SER A N 1
ATOM 856 C CA . SER A 1 109 ? -12.144 -8.458 4.579 1.00 87.75 109 SER A CA 1
ATOM 857 C C . SER A 1 109 ? -12.156 -9.965 4.875 1.00 87.75 109 SER A C 1
ATOM 859 O O . SER A 1 109 ? -13.131 -10.636 4.538 1.00 87.75 109 SER A O 1
ATOM 861 N N . SER A 1 110 ? -11.087 -10.510 5.471 1.00 79.94 110 SER A N 1
ATOM 862 C CA . SER A 1 110 ? -10.894 -11.961 5.658 1.00 79.94 110 SER A CA 1
ATOM 863 C C . SER A 1 110 ? -10.933 -12.763 4.345 1.00 79.94 110 SER A C 1
ATOM 865 O O . SER A 1 110 ? -11.287 -13.940 4.332 1.00 79.94 110 SER A O 1
ATOM 867 N N . ALA A 1 111 ? -10.575 -12.131 3.223 1.00 85.69 111 ALA A N 1
ATOM 868 C CA . ALA A 1 111 ? -10.472 -12.784 1.916 1.00 85.69 111 ALA A CA 1
ATOM 869 C C . ALA A 1 111 ? -9.160 -13.577 1.733 1.00 85.69 111 ALA A C 1
ATOM 871 O O . ALA A 1 111 ? -8.983 -14.247 0.715 1.00 85.69 111 ALA A O 1
ATOM 872 N N . CYS A 1 112 ? -8.240 -13.477 2.693 1.00 90.31 112 CYS A N 1
ATOM 873 C CA . CYS A 1 112 ? -7.002 -14.246 2.807 1.00 90.31 112 CYS A CA 1
ATOM 874 C C . CYS A 1 112 ? -6.654 -14.461 4.291 1.00 90.31 112 CYS A C 1
ATOM 876 O O . CYS A 1 112 ? -7.335 -13.919 5.164 1.00 90.31 112 CYS A O 1
ATOM 878 N N . ASP A 1 113 ? -5.584 -15.215 4.558 1.00 88.56 113 ASP A N 1
ATOM 879 C CA . ASP A 1 113 ? -5.115 -15.534 5.914 1.00 88.56 113 ASP A CA 1
ATOM 880 C C . ASP A 1 113 ? -4.158 -14.470 6.498 1.00 88.56 113 ASP A C 1
ATOM 882 O O . ASP A 1 113 ? -3.716 -14.579 7.645 1.00 88.56 113 ASP A O 1
ATOM 886 N N . GLN A 1 114 ? -3.858 -13.404 5.745 1.00 89.69 114 GLN A N 1
ATOM 887 C CA . GLN A 1 114 ? -3.056 -12.283 6.235 1.00 89.69 114 GLN A CA 1
ATOM 888 C C . GLN A 1 114 ? -3.822 -11.459 7.276 1.00 89.69 114 GLN A C 1
ATOM 890 O O . GLN A 1 114 ? -5.048 -11.352 7.255 1.00 89.69 114 GLN A O 1
ATOM 895 N N . THR A 1 115 ? -3.076 -10.771 8.144 1.00 89.62 115 THR A N 1
ATOM 896 C CA . THR A 1 115 ? -3.628 -9.786 9.082 1.00 89.62 115 THR A CA 1
ATOM 897 C C . THR A 1 115 ? -2.795 -8.506 9.084 1.00 89.62 115 THR A C 1
ATOM 899 O O . THR A 1 115 ? -1.624 -8.503 8.706 1.00 89.62 115 THR A O 1
ATOM 902 N N . LEU A 1 116 ? -3.370 -7.399 9.563 1.00 87.81 116 LEU A N 1
ATOM 903 C CA . LEU A 1 116 ? -2.646 -6.128 9.712 1.00 87.81 116 LEU A CA 1
ATOM 904 C C . LEU A 1 116 ? -1.549 -6.152 10.786 1.00 87.81 116 LEU A C 1
ATOM 906 O O . LEU A 1 116 ? -0.778 -5.197 10.879 1.00 87.81 116 LEU A O 1
ATOM 910 N N . ASN A 1 117 ? -1.492 -7.193 11.619 1.00 87.19 117 ASN A N 1
ATOM 911 C CA . ASN A 1 117 ? -0.617 -7.248 12.789 1.00 87.19 117 ASN A CA 1
ATOM 912 C C . ASN A 1 117 ? 0.529 -8.251 12.642 1.00 87.19 117 ASN A C 1
ATOM 914 O O . ASN A 1 117 ? 1.471 -8.205 13.434 1.00 87.19 117 ASN A O 1
ATOM 918 N N . GLU A 1 118 ? 0.463 -9.140 11.655 1.00 87.62 118 GLU A N 1
ATOM 919 C CA . GLU A 1 118 ? 1.385 -10.261 11.496 1.00 87.62 118 GLU A CA 1
ATOM 920 C C . GLU A 1 118 ? 1.870 -10.383 10.049 1.00 87.62 118 GLU A C 1
ATOM 922 O O . GLU A 1 118 ? 1.315 -9.787 9.124 1.00 87.62 118 GLU A O 1
ATOM 927 N N . GLY A 1 119 ? 2.944 -11.149 9.855 1.00 92.44 119 GLY A N 1
ATOM 928 C CA . GLY A 1 119 ? 3.505 -11.399 8.531 1.00 92.44 119 GLY A CA 1
ATOM 929 C C . GLY A 1 119 ? 3.980 -10.133 7.813 1.00 92.44 119 GLY A C 1
ATOM 930 O O . GLY A 1 119 ? 4.273 -9.101 8.421 1.00 92.44 119 GLY A O 1
ATOM 931 N N . ALA A 1 120 ? 4.078 -10.222 6.486 1.00 94.94 120 ALA A N 1
ATOM 932 C CA . ALA A 1 120 ? 4.612 -9.139 5.668 1.00 94.94 120 ALA A CA 1
ATOM 933 C C . ALA A 1 120 ? 3.714 -7.891 5.676 1.00 94.94 120 ALA A C 1
ATOM 935 O O . ALA A 1 120 ? 4.228 -6.772 5.694 1.00 94.94 120 ALA A O 1
ATOM 936 N N . ILE A 1 121 ? 2.390 -8.075 5.732 1.00 95.44 121 ILE A N 1
ATOM 937 C CA . ILE A 1 121 ? 1.433 -6.968 5.847 1.00 95.44 121 ILE A CA 1
ATOM 938 C C . ILE A 1 121 ? 1.561 -6.266 7.204 1.00 95.44 121 ILE A C 1
ATOM 940 O O . ILE A 1 121 ? 1.561 -5.037 7.253 1.00 95.44 121 ILE A O 1
ATOM 944 N N . GLY A 1 122 ? 1.759 -7.015 8.293 1.00 94.12 122 GLY A N 1
ATOM 945 C CA . GLY A 1 122 ? 2.032 -6.443 9.611 1.00 94.12 122 GLY A CA 1
ATOM 946 C C . GLY A 1 122 ? 3.364 -5.699 9.703 1.00 94.12 122 GLY A C 1
ATOM 947 O O . GLY A 1 122 ? 3.474 -4.691 10.399 1.00 94.12 122 GLY A O 1
ATOM 948 N N . HIS A 1 123 ? 4.391 -6.150 8.981 1.00 95.50 123 HIS A N 1
ATOM 949 C CA . HIS A 1 123 ? 5.646 -5.403 8.880 1.00 95.50 123 HIS A CA 1
ATOM 950 C C . HIS A 1 123 ? 5.451 -4.069 8.153 1.00 95.50 123 HIS A C 1
ATOM 952 O O . HIS A 1 123 ? 5.955 -3.044 8.609 1.00 95.50 123 HIS A O 1
ATOM 958 N N . LEU A 1 124 ? 4.692 -4.075 7.055 1.00 96.88 124 LEU A N 1
ATOM 959 C CA . LEU A 1 124 ? 4.360 -2.877 6.292 1.00 96.88 124 LEU A CA 1
ATOM 960 C C . LEU A 1 124 ? 3.525 -1.883 7.115 1.00 96.88 124 LEU A C 1
ATOM 962 O O . LEU A 1 124 ? 3.873 -0.705 7.161 1.00 96.88 124 LEU A O 1
ATOM 966 N N . SER A 1 125 ? 2.469 -2.335 7.799 1.00 95.44 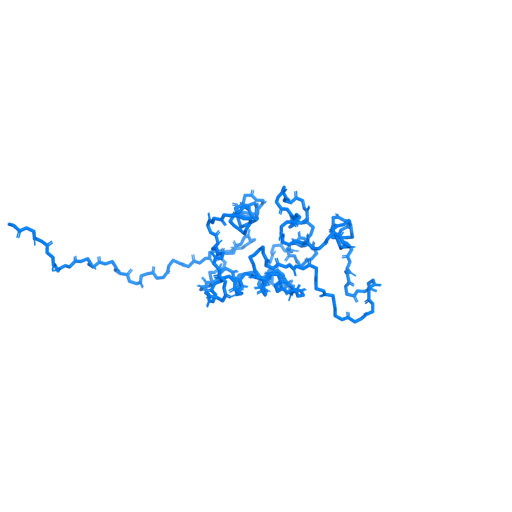125 SER A N 1
ATOM 967 C CA . SER A 1 125 ? 1.607 -1.458 8.610 1.00 95.44 125 SER A CA 1
ATOM 968 C C . SER A 1 125 ? 2.393 -0.755 9.724 1.00 95.44 125 SER A C 1
ATOM 970 O O . SER A 1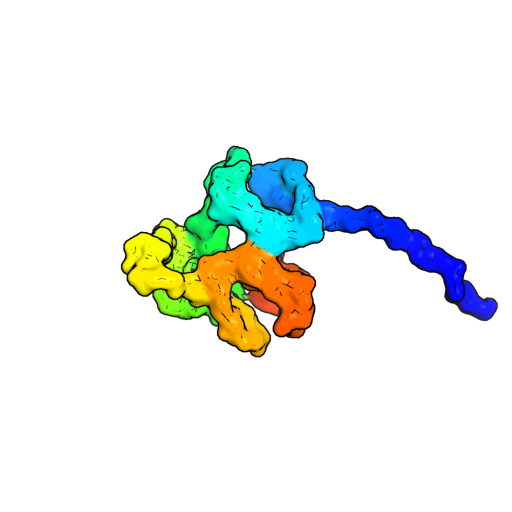 125 ? 2.270 0.457 9.907 1.00 95.44 125 SER A O 1
ATOM 972 N N . ARG A 1 126 ? 3.271 -1.491 10.420 1.00 95.81 126 ARG A N 1
ATOM 973 C CA . ARG A 1 126 ? 4.162 -0.947 11.457 1.00 95.81 126 ARG A CA 1
ATOM 974 C C . ARG A 1 126 ? 5.215 -0.010 10.886 1.00 95.81 126 ARG A C 1
ATOM 976 O O . ARG A 1 126 ? 5.533 0.987 11.524 1.00 95.81 126 ARG A O 1
ATOM 983 N N . PHE A 1 127 ? 5.756 -0.321 9.710 1.00 96.88 127 PHE A N 1
ATOM 984 C CA . PHE A 1 127 ? 6.719 0.547 9.040 1.00 96.88 127 PHE A CA 1
ATOM 985 C C . PHE A 1 127 ? 6.095 1.904 8.697 1.00 96.88 127 PHE A C 1
ATOM 987 O O . PHE A 1 127 ? 6.671 2.935 9.029 1.00 96.88 127 PHE A O 1
ATOM 994 N N . LEU A 1 128 ? 4.896 1.910 8.105 1.00 96.44 128 LEU A N 1
ATOM 995 C CA . LEU A 1 128 ? 4.171 3.145 7.792 1.00 96.44 128 LEU A CA 1
ATOM 996 C C . LEU A 1 128 ? 3.818 3.924 9.062 1.00 96.44 128 LEU A C 1
ATOM 998 O O . LEU A 1 128 ? 4.023 5.134 9.104 1.00 96.44 128 LEU A O 1
ATOM 1002 N N . LEU A 1 129 ? 3.363 3.229 10.112 1.00 94.25 129 LEU A N 1
ATOM 1003 C CA . LEU A 1 129 ? 3.104 3.856 11.406 1.00 94.25 129 LEU A CA 1
ATOM 1004 C C . LEU A 1 129 ? 4.364 4.508 11.981 1.00 94.25 129 LEU A C 1
ATOM 1006 O O . LEU A 1 129 ? 4.310 5.659 12.367 1.00 94.25 129 LEU A O 1
ATOM 1010 N N . SER A 1 130 ? 5.503 3.816 11.979 1.00 94.56 130 SER A N 1
ATOM 1011 C CA . SER A 1 130 ? 6.767 4.358 12.493 1.00 94.56 130 SER A CA 1
ATOM 1012 C C . SER A 1 130 ? 7.336 5.505 11.656 1.00 94.56 130 SER A C 1
ATOM 1014 O O . SER A 1 130 ? 8.199 6.231 12.148 1.00 94.56 130 SER A O 1
ATOM 1016 N N . ARG A 1 131 ? 6.964 5.607 10.377 1.00 94.25 131 ARG A N 1
ATOM 1017 C CA . ARG A 1 131 ? 7.471 6.645 9.474 1.00 94.25 131 ARG A CA 1
ATOM 1018 C C . ARG A 1 131 ? 6.707 7.956 9.627 1.00 94.25 131 ARG A C 1
ATOM 1020 O O . ARG A 1 131 ? 7.311 9.014 9.485 1.00 94.25 131 ARG A O 1
ATOM 1027 N N . TYR A 1 132 ? 5.402 7.867 9.854 1.00 92.56 132 TYR A N 1
ATOM 1028 C CA . TYR A 1 132 ? 4.497 9.009 9.766 1.00 92.56 132 TYR A CA 1
ATOM 1029 C C . TYR A 1 132 ? 3.806 9.359 11.094 1.00 92.56 132 TYR A C 1
ATOM 1031 O O . TYR A 1 132 ? 3.52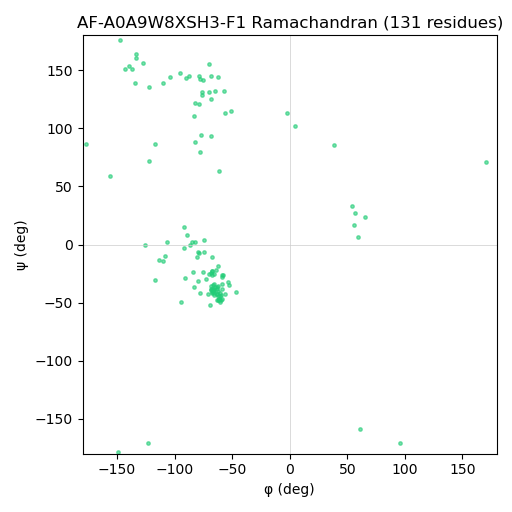4 10.533 11.311 1.00 92.56 132 TYR A O 1
ATOM 1039 N N . GLY A 1 133 ? 3.561 8.373 11.966 1.00 76.31 133 GLY A N 1
ATOM 1040 C CA . GLY A 1 133 ? 2.968 8.564 13.297 1.00 76.31 133 GLY A CA 1
ATOM 1041 C C . GLY A 1 133 ? 4.004 8.849 14.375 1.00 76.31 133 GLY A C 1
ATOM 1042 O O . GLY A 1 133 ? 3.666 9.623 15.297 1.00 76.31 133 GLY A O 1
#

Secondary structure (DSSP, 8-state):
----S----------EE-SSSS-EESSHHHHHHHHHTT-STT---HHHHHHHHHHSTTHHHHB-HHHHHHHHTT--HHHHSSS----EE-TTT--EESSHHHHHHHHHTTSSS--TTSHHHHHHHHHHHHHH-

Radius of gyration: 16.66 Å; Cα contacts (8 Å, |Δi|>4): 198; chains: 1; bounding box: 34×41×61 Å

pLDDT: mean 89.0, std 16.13, range [34.44, 98.19]

Sequence (133 aa):
MTDLAQHGLTHRAAEIECLGCYRNFKTYGGMIIHLESGACESDIDYLDLNSSAAECYSWAQFIHTDYRDDMLASCDLKRMYQGTVFPYKCPDCDSGFPKLSSLFQHVDSSACDQTLNEGAIGHLSRFLLSRYG

InterPro domains:
  IPR013087 Zinc finger C2H2-type [PF00096] (88-107)

Foldseek 3Di:
DDDDDDPPDDPPQPWDAALQDRDTHNFPLVSQVCQQVCVDPSSRHQLNLLLLLLVQPLNVLFFDPVCSVCSVVSHDPPVVDDDQDFGTAHNFPRDTHSGPSVNRVCQVVPVGPDHCCDDSNVSSNVSSNVVRD

Solvent-accessible surface area (backbone atoms only — not comparable to full-atom values): 7744 Å² total; per-residue (Å²): 135,79,92,84,87,78,89,81,71,74,88,67,74,75,61,42,64,37,53,66,52,92,52,71,24,91,41,71,23,58,38,40,44,44,30,48,68,54,73,38,94,56,72,46,28,46,48,57,50,42,19,54,48,47,66,38,93,52,23,78,50,38,35,44,76,94,42,38,67,47,22,57,68,50,48,61,60,74,77,75,43,91,67,90,62,51,47,30,33,41,73,83,76,63,51,69,21,72,41,72,30,55,49,41,41,44,36,74,64,65,78,48,90,57,41,72,81,43,70,57,55,14,52,47,49,50,49,53,41,73,73,54,95

Organism: NCBI:txid1932322

Nearest PDB structures (foldseek):
  5k5i-assembly1_A  TM=4.596E-01  e=7.091E-01  Homo sapiens
  2emb-assembly1_A  TM=4.968E-01  e=3.226E+00  Homo sapiens
  5kkq-assembly2_D  TM=4.652E-01  e=1.987E+00  Homo sapiens

Mean predicted aligned error: 6.5 Å